Protein AF-A0A7U8B658-F1 (afdb_monomer)

pLDDT: mean 84.26, std 10.45, range [55.25, 97.56]

Radius of gyration: 35.12 Å; Cα contacts (8 Å, |Δi|>4): 5; chains: 1; bounding box: 84×20×73 Å

Mean predicted aligned error: 15.55 Å

Secondary structure (DSSP, 8-state):
---GGGGTT--HHHHHHHHHHHHHHHHHHHHHHHHHHHHHHHHHHHHHHHTT---PPPPHHHHHHHHH-PPPP--SSHHHHHHHHHHHHHHT-

Structure (mmCIF, N/CA/C/O backbone):
data_AF-A0A7U8B658-F1
#
_entry.id   AF-A0A7U8B658-F1
#
loop_
_atom_site.group_PDB
_atom_site.id
_atom_site.type_s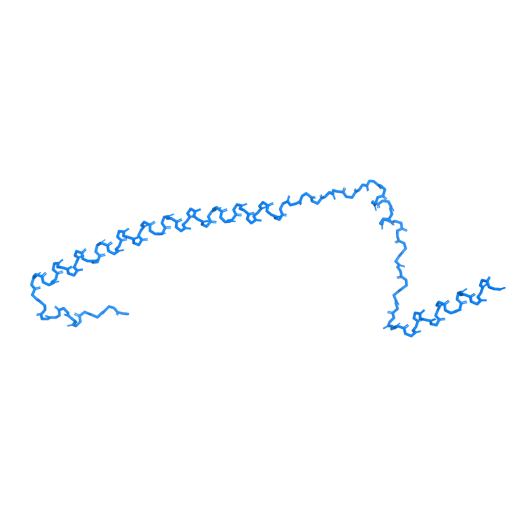ymbol
_atom_site.label_atom_id
_atom_site.label_alt_id
_atom_site.label_comp_id
_atom_site.label_asym_id
_atom_site.label_entity_id
_atom_site.label_seq_id
_atom_site.pdbx_PDB_ins_code
_atom_site.Cartn_x
_atom_site.Cartn_y
_atom_site.Cartn_z
_atom_site.occupancy
_atom_site.B_iso_or_equiv
_atom_site.auth_seq_id
_atom_site.auth_comp_id
_atom_site.auth_asym_id
_atom_site.auth_atom_id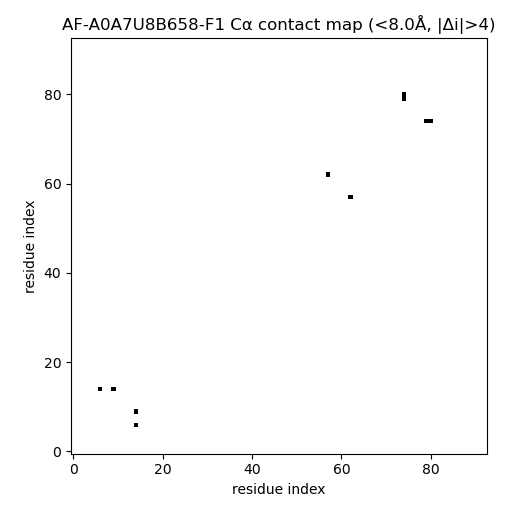
_atom_site.pdbx_PDB_model_num
ATOM 1 N N . MET A 1 1 ? 7.863 -9.067 -21.613 1.00 67.81 1 MET A N 1
ATOM 2 C CA . MET A 1 1 ? 9.083 -9.661 -22.201 1.00 67.81 1 MET A CA 1
ATOM 3 C C . MET A 1 1 ? 9.890 -8.541 -22.846 1.00 67.81 1 MET A C 1
ATOM 5 O O . MET A 1 1 ? 9.282 -7.688 -23.486 1.00 67.81 1 MET A O 1
ATOM 9 N N . TYR A 1 2 ? 11.200 -8.455 -22.605 1.00 74.44 2 TYR A N 1
ATOM 10 C CA . TYR A 1 2 ? 12.028 -7.385 -23.178 1.00 74.44 2 TYR A CA 1
ATOM 11 C C . TYR A 1 2 ? 12.171 -7.578 -24.693 1.00 74.44 2 TYR A C 1
ATOM 13 O O . TYR A 1 2 ? 12.410 -8.689 -25.159 1.00 74.44 2 TYR A O 1
ATOM 21 N N . ASN A 1 3 ? 12.003 -6.500 -25.464 1.00 80.06 3 ASN A N 1
ATOM 22 C CA . ASN A 1 3 ? 12.133 -6.542 -26.919 1.00 80.06 3 ASN A CA 1
ATOM 23 C C . ASN A 1 3 ? 13.610 -6.396 -27.318 1.00 80.06 3 ASN A C 1
ATOM 25 O O . ASN A 1 3 ? 14.083 -5.290 -27.584 1.00 80.06 3 ASN A O 1
ATOM 29 N N . TYR A 1 4 ? 14.331 -7.518 -27.318 1.00 80.06 4 TYR A N 1
ATOM 30 C CA . TYR A 1 4 ? 15.744 -7.578 -27.703 1.00 80.06 4 TYR A CA 1
ATOM 31 C C . TYR A 1 4 ? 15.969 -7.346 -29.203 1.00 80.06 4 TYR A C 1
ATOM 33 O O . TYR A 1 4 ? 17.010 -6.809 -29.570 1.00 80.06 4 TYR A O 1
ATOM 41 N N . ALA A 1 5 ? 14.977 -7.644 -30.052 1.00 82.69 5 ALA A N 1
ATOM 42 C CA . ALA A 1 5 ? 15.050 -7.423 -31.502 1.00 82.69 5 ALA A CA 1
ATOM 43 C C . ALA A 1 5 ? 15.285 -5.943 -31.857 1.00 82.69 5 ALA A C 1
ATOM 45 O O . ALA A 1 5 ? 15.932 -5.617 -32.846 1.00 82.69 5 ALA A O 1
ATOM 46 N N . LYS A 1 6 ? 14.850 -5.018 -30.990 1.00 80.88 6 LYS A N 1
ATOM 47 C CA . LYS A 1 6 ? 15.124 -3.579 -31.127 1.00 80.88 6 LYS A CA 1
ATOM 48 C C . LYS A 1 6 ? 16.621 -3.230 -31.129 1.00 80.88 6 LYS A C 1
ATOM 50 O O . LYS A 1 6 ? 16.988 -2.157 -31.604 1.00 80.88 6 LYS A O 1
ATOM 55 N N . TYR A 1 7 ? 17.469 -4.094 -30.576 1.00 85.75 7 TYR A N 1
ATOM 56 C CA . TYR A 1 7 ? 18.905 -3.855 -30.430 1.00 85.75 7 TYR A CA 1
ATOM 57 C C . TYR A 1 7 ? 19.767 -4.736 -31.334 1.00 85.75 7 TYR A C 1
ATOM 59 O O . TYR A 1 7 ? 20.984 -4.594 -31.309 1.00 85.75 7 TYR A O 1
ATOM 67 N N . GLU A 1 8 ? 19.155 -5.602 -32.141 1.00 84.44 8 GLU A N 1
ATOM 68 C CA . GLU A 1 8 ? 19.854 -6.571 -32.991 1.00 84.44 8 GLU A CA 1
ATOM 69 C C . GLU A 1 8 ? 20.817 -5.896 -33.980 1.00 84.44 8 GLU A C 1
ATOM 71 O O . GLU A 1 8 ? 21.944 -6.345 -34.150 1.00 84.44 8 GLU A O 1
ATOM 76 N N . ASN A 1 9 ? 20.411 -4.749 -34.537 1.00 88.62 9 ASN A N 1
ATOM 77 C CA . ASN A 1 9 ? 21.223 -3.931 -35.446 1.00 88.62 9 ASN A CA 1
ATOM 78 C C . ASN A 1 9 ? 21.590 -2.557 -34.853 1.00 88.62 9 ASN A C 1
ATOM 80 O O . ASN A 1 9 ? 21.926 -1.628 -35.587 1.00 88.62 9 ASN A O 1
ATOM 84 N N . ALA A 1 10 ? 21.478 -2.386 -33.531 1.00 88.12 10 ALA A N 1
ATOM 85 C CA . ALA A 1 10 ? 21.748 -1.100 -32.896 1.00 88.12 10 ALA A CA 1
ATOM 86 C C . ALA A 1 10 ? 23.249 -0.792 -32.865 1.00 88.12 10 ALA A C 1
ATOM 88 O O . ALA A 1 10 ? 24.095 -1.645 -32.593 1.00 88.12 10 ALA A O 1
ATOM 89 N N . THR A 1 11 ? 23.591 0.474 -33.073 1.00 91.75 11 THR A N 1
ATOM 90 C CA . THR A 1 11 ? 24.972 0.938 -32.967 1.00 91.75 11 THR A CA 1
ATOM 91 C C . THR A 1 11 ? 25.444 0.944 -31.511 1.00 91.75 11 THR A C 1
ATOM 93 O O . THR A 1 11 ? 24.665 1.101 -30.566 1.00 91.75 11 THR A O 1
ATOM 96 N N . ARG A 1 12 ? 26.767 0.890 -31.301 1.00 90.81 12 ARG A N 1
ATOM 97 C CA . ARG A 1 12 ? 27.380 0.975 -29.960 1.00 90.81 12 ARG A CA 1
ATOM 98 C C . ARG A 1 12 ? 26.884 2.184 -29.152 1.00 90.81 12 ARG A C 1
ATOM 100 O O . ARG A 1 12 ? 26.668 2.070 -27.948 1.00 90.81 12 ARG A O 1
ATOM 107 N N . LYS A 1 13 ? 26.686 3.338 -29.801 1.00 92.94 13 LYS A N 1
ATOM 108 C CA . LYS A 1 13 ? 26.183 4.561 -29.148 1.00 92.94 13 LYS A CA 1
ATOM 109 C C . LYS A 1 13 ? 24.747 4.391 -28.645 1.00 92.94 13 LYS A C 1
ATOM 111 O O . LYS A 1 13 ? 24.431 4.842 -27.546 1.00 92.94 13 LYS A O 1
ATOM 116 N N . GLU A 1 14 ? 23.891 3.737 -29.421 1.00 90.00 14 GLU A N 1
ATOM 117 C CA . GLU A 1 14 ? 22.496 3.479 -29.051 1.00 90.00 14 GLU A CA 1
ATOM 118 C C . GLU A 1 14 ? 22.390 2.471 -27.908 1.00 90.00 14 GLU A C 1
ATOM 120 O O . GLU A 1 14 ? 21.605 2.686 -26.983 1.00 90.00 14 GLU A O 1
ATOM 125 N N . ILE A 1 15 ? 23.239 1.438 -27.916 1.00 90.56 15 ILE A N 1
ATOM 126 C CA . ILE A 1 15 ? 23.342 0.463 -26.824 1.00 90.56 15 ILE A CA 1
ATOM 127 C C . ILE A 1 15 ? 23.763 1.161 -25.525 1.00 90.56 15 ILE A C 1
ATOM 129 O O . ILE A 1 15 ? 23.079 1.033 -24.512 1.00 90.56 15 ILE A O 1
ATOM 133 N N . ILE A 1 16 ? 24.824 1.978 -25.553 1.00 93.25 16 ILE A N 1
ATOM 134 C CA . ILE A 1 16 ? 25.284 2.738 -24.374 1.00 93.25 16 ILE A CA 1
ATOM 135 C C . ILE A 1 16 ? 24.185 3.677 -23.861 1.00 93.25 16 ILE A C 1
ATOM 137 O O . ILE A 1 16 ? 23.939 3.764 -22.658 1.00 93.25 16 ILE A O 1
ATOM 141 N N . LYS A 1 17 ? 23.478 4.371 -24.760 1.00 92.94 17 LYS A N 1
ATOM 142 C CA . LYS A 1 17 ? 22.372 5.259 -24.378 1.00 92.94 17 LYS A CA 1
ATOM 143 C C . LYS A 1 17 ? 21.227 4.489 -23.715 1.00 92.94 17 LYS A C 1
ATOM 145 O O . LYS A 1 17 ? 20.655 4.979 -22.741 1.00 92.94 17 LYS A O 1
ATOM 150 N N . ALA A 1 18 ? 20.890 3.308 -24.230 1.00 90.25 18 ALA A N 1
ATOM 151 C CA . ALA A 1 18 ? 19.856 2.452 -23.662 1.00 90.25 18 ALA A CA 1
ATOM 152 C C . ALA A 1 18 ? 20.251 1.915 -22.279 1.00 90.25 18 ALA A C 1
ATOM 154 O O . ALA A 1 18 ? 19.424 1.960 -21.370 1.00 90.25 18 ALA A O 1
ATOM 155 N N . LEU A 1 19 ? 21.509 1.497 -22.104 1.00 91.00 19 LEU A N 1
ATOM 156 C CA . LEU A 1 19 ? 22.056 1.068 -20.813 1.00 91.00 19 LEU A CA 1
ATOM 157 C C . LEU A 1 19 ? 21.991 2.196 -19.779 1.00 91.00 19 LEU A C 1
ATOM 159 O O . LEU A 1 19 ? 21.361 2.037 -18.738 1.00 91.00 19 LEU A O 1
ATOM 163 N N . ASN A 1 20 ? 22.500 3.382 -20.118 1.00 94.38 20 ASN A N 1
ATOM 164 C CA . ASN A 1 20 ? 22.442 4.549 -19.233 1.00 94.38 20 ASN A CA 1
ATOM 165 C C . ASN A 1 20 ? 21.000 4.923 -18.847 1.00 94.38 20 ASN A C 1
ATOM 167 O O . ASN A 1 20 ? 20.736 5.385 -17.736 1.00 94.38 20 ASN A O 1
ATOM 171 N N . LEU A 1 21 ? 20.044 4.763 -19.769 1.00 93.56 21 LEU A N 1
ATOM 172 C CA . LEU A 1 21 ? 18.632 5.002 -19.480 1.00 93.56 21 LEU A CA 1
ATOM 173 C C . LEU A 1 21 ? 18.060 3.940 -18.534 1.00 93.56 21 LEU A C 1
ATOM 175 O O . LEU A 1 21 ? 17.273 4.288 -17.653 1.00 93.56 21 LEU A O 1
ATOM 179 N N . ALA A 1 22 ? 18.430 2.672 -18.715 1.00 92.00 22 ALA A N 1
ATOM 180 C CA . ALA A 1 22 ? 18.016 1.584 -17.839 1.00 92.00 22 ALA A CA 1
ATOM 181 C C . ALA A 1 22 ? 18.542 1.796 -16.412 1.00 92.00 22 ALA A C 1
ATOM 183 O O . ALA A 1 22 ? 17.743 1.786 -15.481 1.00 92.00 22 ALA A O 1
ATOM 184 N N . GLU A 1 23 ? 19.825 2.125 -16.253 1.00 94.44 23 GLU A N 1
ATOM 185 C CA . GLU A 1 23 ? 20.433 2.428 -14.949 1.00 94.44 23 GLU A CA 1
ATOM 186 C C . GLU A 1 23 ? 19.759 3.620 -14.254 1.00 94.44 23 GLU A C 1
ATOM 188 O O . GLU A 1 23 ? 19.466 3.584 -13.060 1.00 94.44 23 GLU A O 1
ATOM 193 N N . LYS A 1 24 ? 19.454 4.695 -14.996 1.00 96.00 24 LYS A N 1
ATOM 194 C CA . LYS A 1 24 ? 18.720 5.845 -14.438 1.00 96.00 24 LYS A CA 1
ATOM 195 C C . LYS A 1 24 ? 17.322 5.456 -13.960 1.00 96.00 24 LYS A C 1
ATOM 197 O O . LYS A 1 24 ? 16.877 5.932 -12.917 1.00 96.00 24 LYS A O 1
ATOM 202 N N . LYS A 1 25 ? 16.619 4.612 -14.722 1.00 95.56 25 LYS A N 1
ATOM 203 C CA . LYS A 1 25 ? 15.291 4.114 -14.341 1.00 95.56 25 LYS A CA 1
ATOM 204 C C . LYS A 1 25 ? 15.361 3.212 -13.116 1.00 95.56 25 LYS A C 1
ATOM 206 O O . LYS A 1 25 ? 14.505 3.340 -12.250 1.00 95.56 25 LYS A O 1
ATOM 211 N N . GLU A 1 26 ? 16.368 2.350 -13.034 1.00 96.19 26 GLU A N 1
ATOM 212 C CA . GLU A 1 26 ? 16.602 1.486 -11.879 1.00 96.19 26 GLU A CA 1
ATOM 213 C C . GLU A 1 26 ? 16.829 2.313 -10.608 1.00 96.19 26 GLU A C 1
ATOM 215 O O . GLU A 1 26 ? 16.132 2.111 -9.615 1.00 96.19 26 GLU A O 1
ATOM 220 N N . LYS A 1 27 ? 17.722 3.311 -10.662 1.00 96.31 27 LYS A N 1
ATOM 221 C CA . LYS A 1 27 ? 17.985 4.218 -9.532 1.00 96.31 27 LYS A CA 1
ATOM 222 C C . LYS A 1 27 ? 16.718 4.934 -9.070 1.00 96.31 27 LYS A C 1
ATOM 224 O O . LYS A 1 27 ? 16.386 4.890 -7.889 1.00 96.31 27 LYS A O 1
ATOM 229 N N . LYS A 1 28 ? 15.960 5.510 -10.010 1.00 96.75 28 LYS A N 1
ATOM 230 C CA . LYS A 1 28 ? 14.691 6.181 -9.701 1.00 96.75 28 LYS A CA 1
ATOM 231 C C . LYS A 1 28 ? 13.669 5.223 -9.082 1.00 96.75 28 LYS A C 1
ATOM 233 O O . LYS A 1 28 ? 12.990 5.583 -8.126 1.00 96.75 28 LYS A O 1
ATOM 238 N N . LEU A 1 29 ? 13.552 4.005 -9.612 1.00 97.06 29 LEU A N 1
ATOM 239 C CA . LEU A 1 29 ? 12.643 2.997 -9.070 1.00 97.06 29 LEU A CA 1
ATOM 240 C C . LEU A 1 29 ? 13.039 2.611 -7.640 1.00 97.06 29 LEU A C 1
ATOM 242 O O . LEU A 1 29 ? 12.170 2.440 -6.789 1.00 97.06 29 LEU A O 1
ATOM 246 N N . HIS A 1 30 ? 14.339 2.507 -7.363 1.00 97.00 30 HIS A N 1
ATOM 247 C CA . HIS A 1 30 ? 14.846 2.209 -6.029 1.00 97.00 30 HIS A CA 1
ATOM 248 C C . HIS A 1 30 ? 14.506 3.314 -5.017 1.00 97.00 30 HIS A C 1
ATOM 250 O O . HIS A 1 30 ? 14.044 3.018 -3.913 1.00 97.00 30 HIS A O 1
ATOM 256 N N . GLU A 1 31 ? 14.669 4.582 -5.404 1.00 97.06 31 GLU A N 1
ATOM 257 C CA . GLU A 1 31 ? 14.275 5.743 -4.593 1.00 97.06 31 GLU A CA 1
ATOM 258 C C . GLU A 1 31 ? 12.769 5.737 -4.302 1.00 97.06 31 GLU A C 1
ATOM 260 O O . GLU A 1 31 ? 12.367 5.775 -3.139 1.00 97.06 31 GLU A O 1
ATOM 265 N N . GLN A 1 32 ? 11.937 5.561 -5.333 1.00 97.06 32 GLN A N 1
ATOM 266 C CA . GLN A 1 32 ? 10.480 5.471 -5.181 1.00 97.06 32 GLN A CA 1
ATOM 267 C C . GLN A 1 32 ? 10.060 4.309 -4.276 1.00 97.06 32 GLN A C 1
ATOM 269 O O . GLN A 1 32 ? 9.143 4.437 -3.469 1.00 97.06 32 GLN A O 1
ATOM 274 N N . LEU A 1 33 ? 10.734 3.162 -4.373 1.00 97.56 33 LEU A N 1
ATOM 275 C CA . LEU A 1 33 ? 10.451 2.004 -3.527 1.00 97.56 33 LEU A CA 1
ATOM 276 C C . LEU A 1 33 ? 10.784 2.294 -2.057 1.00 97.56 33 LEU A C 1
ATOM 278 O O . LEU A 1 33 ? 10.046 1.869 -1.164 1.00 97.56 33 LEU A O 1
ATOM 282 N N . LYS A 1 34 ? 11.862 3.041 -1.795 1.00 97.12 34 LYS A N 1
ATOM 283 C CA . LYS A 1 34 ? 12.227 3.489 -0.447 1.00 97.12 34 LYS A CA 1
ATOM 284 C C . LYS A 1 34 ? 11.190 4.462 0.118 1.00 97.12 34 LYS A C 1
ATOM 286 O O . LYS A 1 34 ? 10.733 4.258 1.241 1.00 97.12 34 LYS A O 1
ATOM 291 N N . GLU A 1 35 ? 10.776 5.457 -0.660 1.00 96.12 35 GLU A N 1
ATOM 292 C CA . GLU A 1 35 ? 9.731 6.415 -0.270 1.00 96.12 35 GLU A CA 1
ATOM 293 C C . GLU A 1 35 ? 8.395 5.716 0.004 1.00 96.12 35 GLU A C 1
ATOM 295 O O . GLU A 1 35 ? 7.793 5.915 1.059 1.00 96.12 35 GLU A O 1
ATOM 300 N N . ASN A 1 36 ? 7.976 4.812 -0.886 1.00 97.00 36 ASN A N 1
ATOM 301 C CA . ASN A 1 36 ? 6.741 4.045 -0.734 1.00 97.00 36 ASN A CA 1
ATOM 302 C C . ASN A 1 36 ? 6.741 3.186 0.537 1.00 97.00 36 ASN A C 1
ATOM 304 O O . ASN A 1 36 ? 5.711 3.076 1.201 1.00 97.00 36 ASN A O 1
ATOM 308 N N . LYS A 1 37 ? 7.885 2.597 0.913 1.00 96.88 37 LYS A N 1
ATOM 309 C CA . LYS A 1 37 ? 8.013 1.840 2.170 1.00 96.88 37 LYS A CA 1
ATOM 310 C C . LYS A 1 37 ? 7.796 2.723 3.396 1.00 96.88 37 LYS A C 1
ATOM 312 O O . LYS A 1 37 ? 7.106 2.306 4.326 1.00 96.88 37 LYS A O 1
ATOM 317 N N . GLU A 1 38 ? 8.368 3.923 3.415 1.00 96.38 38 GLU A N 1
ATOM 318 C CA . GLU A 1 38 ? 8.189 4.857 4.532 1.00 96.38 38 GLU A CA 1
ATOM 319 C C . GLU A 1 38 ? 6.762 5.414 4.582 1.00 96.38 38 GLU A C 1
ATOM 321 O O . GLU A 1 38 ? 6.149 5.452 5.653 1.00 96.38 38 GLU A O 1
ATOM 326 N N . PHE A 1 39 ? 6.184 5.736 3.425 1.00 96.25 39 PHE A N 1
ATOM 327 C CA . PHE A 1 39 ? 4.790 6.156 3.319 1.00 96.25 39 PHE A CA 1
ATOM 328 C C . PHE A 1 39 ? 3.826 5.071 3.819 1.00 96.25 39 PHE A C 1
ATOM 330 O O . PHE A 1 39 ? 2.935 5.350 4.622 1.00 96.25 39 PHE A O 1
ATOM 337 N N . PHE A 1 40 ? 4.053 3.812 3.435 1.00 97.12 40 PHE A N 1
ATOM 338 C CA . PHE A 1 40 ? 3.266 2.679 3.916 1.00 97.12 40 PHE A CA 1
ATOM 339 C C . PHE A 1 40 ? 3.339 2.530 5.442 1.00 97.12 40 PHE A C 1
ATOM 341 O O . PHE A 1 40 ? 2.302 2.420 6.097 1.00 97.12 40 PHE A O 1
ATOM 348 N N . LYS A 1 41 ? 4.540 2.597 6.037 1.00 96.62 41 LYS A N 1
ATOM 349 C CA . LYS A 1 41 ? 4.706 2.556 7.503 1.00 96.62 41 LYS A CA 1
ATOM 350 C C . LYS A 1 41 ? 3.953 3.694 8.192 1.00 96.62 41 LYS A C 1
ATOM 352 O O . LYS A 1 41 ? 3.352 3.486 9.245 1.00 96.62 41 LYS A O 1
ATOM 357 N N . PHE A 1 42 ? 3.999 4.899 7.630 1.00 95.50 42 PHE A N 1
ATOM 358 C CA . PHE A 1 42 ? 3.288 6.054 8.169 1.00 95.50 42 PHE A CA 1
ATOM 359 C C . PHE A 1 42 ? 1.768 5.861 8.137 1.00 95.50 42 PHE A C 1
ATOM 361 O O . PHE A 1 42 ? 1.105 6.061 9.158 1.00 95.50 42 PHE A O 1
ATOM 368 N N . LEU A 1 43 ? 1.223 5.414 7.002 1.00 94.12 43 LEU A N 1
ATOM 369 C CA . LEU A 1 43 ? -0.201 5.108 6.874 1.00 94.12 43 LEU A CA 1
ATOM 370 C C . LEU A 1 43 ? -0.628 3.997 7.832 1.00 94.12 43 LEU A C 1
ATOM 372 O O . LEU A 1 43 ? -1.630 4.147 8.525 1.00 94.12 43 LEU A O 1
ATOM 376 N N . GLN A 1 44 ? 0.163 2.929 7.949 1.00 93.50 44 GLN A N 1
ATOM 377 C CA . GLN A 1 44 ? -0.110 1.837 8.880 1.00 93.50 44 GLN A CA 1
ATOM 378 C C . GLN A 1 44 ? -0.151 2.327 10.335 1.00 93.50 44 GLN A C 1
ATOM 380 O O . GLN A 1 44 ? -1.036 1.942 11.098 1.00 93.50 44 GLN A O 1
ATOM 385 N N . LYS A 1 45 ? 0.769 3.219 10.732 1.00 92.62 45 LYS A N 1
ATOM 386 C CA . LYS A 1 45 ? 0.744 3.846 12.063 1.00 92.62 45 LYS A CA 1
ATOM 387 C C . LYS A 1 45 ? -0.524 4.669 12.280 1.00 92.62 45 LYS A C 1
ATOM 389 O O . LYS A 1 45 ? -1.133 4.542 13.339 1.00 92.62 45 LYS A O 1
ATOM 394 N N . LYS A 1 46 ? -0.929 5.487 11.301 1.00 90.50 46 LYS A N 1
ATOM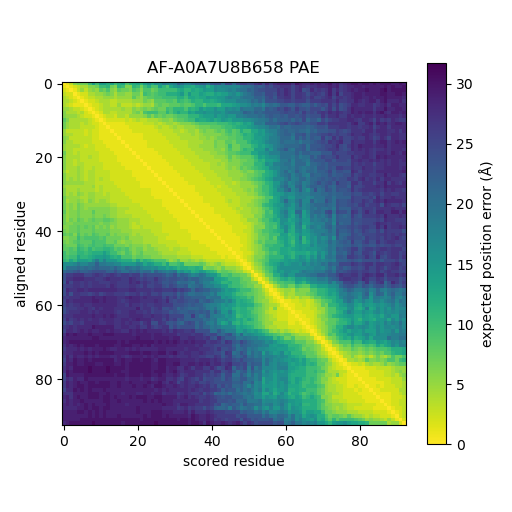 395 C CA . LYS A 1 46 ? -2.161 6.289 11.386 1.00 90.50 46 LYS A CA 1
ATOM 396 C C . LYS A 1 46 ? -3.408 5.417 11.475 1.00 90.50 46 LYS A C 1
ATOM 398 O O . LYS A 1 46 ? -4.214 5.642 12.368 1.00 90.50 46 LYS A O 1
ATOM 403 N N . PHE A 1 47 ? -3.515 4.400 10.624 1.00 87.75 47 PHE A N 1
ATOM 404 C CA . PHE A 1 47 ? -4.605 3.428 10.649 1.00 87.75 47 PHE A CA 1
ATOM 405 C C . PHE A 1 47 ? -4.706 2.744 12.019 1.00 87.75 47 PHE A C 1
ATOM 407 O O . PHE A 1 47 ? -5.757 2.716 12.651 1.00 87.75 47 PHE A O 1
ATOM 414 N N . ASN A 1 48 ? -3.586 2.262 12.552 1.00 86.06 48 ASN A N 1
ATOM 415 C CA . ASN A 1 48 ? -3.585 1.631 13.869 1.00 86.06 48 ASN A CA 1
ATOM 416 C C . ASN A 1 48 ? -3.911 2.615 15.001 1.00 86.06 48 ASN A C 1
ATOM 418 O O . ASN A 1 48 ? -4.430 2.193 16.028 1.00 86.06 48 ASN A O 1
ATOM 422 N N . ALA A 1 49 ? -3.597 3.903 14.854 1.00 82.94 49 ALA A N 1
ATOM 423 C CA . ALA A 1 49 ? -3.964 4.919 15.833 1.00 82.94 49 ALA A CA 1
ATOM 424 C C . ALA A 1 49 ? -5.471 5.223 15.809 1.00 82.94 49 ALA A C 1
ATOM 426 O O . ALA A 1 49 ? -6.057 5.369 16.875 1.00 82.94 49 ALA A O 1
ATOM 427 N N . THR A 1 50 ? -6.103 5.253 14.631 1.00 77.44 50 THR A N 1
ATOM 428 C CA . THR A 1 50 ? -7.547 5.518 14.502 1.00 77.44 50 THR A CA 1
ATOM 429 C C . THR A 1 50 ? -8.410 4.403 15.087 1.00 77.44 50 THR A C 1
ATOM 431 O O . THR A 1 50 ? -9.424 4.688 15.703 1.00 77.44 50 THR A O 1
ATOM 434 N N . PHE A 1 51 ? -7.994 3.137 14.980 1.00 65.19 51 PHE A N 1
ATOM 435 C CA . PHE A 1 51 ? -8.743 2.009 15.563 1.00 65.19 51 PHE A CA 1
ATOM 436 C C . PHE A 1 51 ? -8.352 1.678 17.011 1.00 65.19 51 PHE A C 1
ATOM 438 O O . PHE A 1 51 ? -8.943 0.793 17.628 1.00 65.19 51 PHE A O 1
ATOM 445 N N . LYS A 1 52 ? -7.369 2.392 17.573 1.00 62.41 52 LYS A N 1
ATOM 446 C CA . LYS A 1 52 ? -7.000 2.339 18.996 1.00 62.41 52 LYS A CA 1
ATOM 447 C C . LYS A 1 52 ? -7.809 3.321 19.845 1.00 62.41 52 LYS A C 1
ATOM 449 O O . LYS A 1 52 ? -7.352 3.698 20.926 1.00 62.41 52 LYS A O 1
ATOM 454 N N . GLU A 1 53 ? -8.996 3.728 19.396 1.00 61.84 53 GLU A N 1
ATOM 455 C CA . GLU A 1 53 ? -9.972 4.298 20.318 1.00 61.84 53 GLU A CA 1
ATOM 456 C C . GLU A 1 53 ? -10.082 3.359 21.517 1.00 61.84 53 GLU A C 1
ATOM 458 O O . GLU A 1 53 ? -10.295 2.147 21.386 1.00 61.84 53 GLU A O 1
ATOM 463 N N . LYS A 1 54 ? -9.803 3.921 22.695 1.00 60.12 54 LYS A N 1
ATOM 464 C CA . LYS A 1 54 ? -9.928 3.217 23.958 1.00 60.12 54 LYS A CA 1
ATOM 465 C C . LYS A 1 54 ? -11.379 2.772 24.025 1.00 60.12 54 LYS A C 1
ATOM 467 O O . LYS A 1 54 ? -12.250 3.584 24.307 1.00 60.12 54 LYS A O 1
ATOM 472 N N . ARG A 1 55 ? -11.639 1.490 23.766 1.00 62.00 55 ARG A N 1
ATOM 473 C CA . ARG A 1 55 ? -12.872 0.867 24.233 1.00 62.00 55 ARG A CA 1
ATOM 474 C C . ARG A 1 55 ? -12.822 1.024 25.739 1.00 62.00 55 ARG A C 1
ATOM 476 O O . ARG A 1 55 ? -12.047 0.331 26.404 1.00 62.00 55 ARG A O 1
ATOM 483 N N . GLU A 1 56 ? -13.528 2.023 26.249 1.00 68.38 56 GLU A N 1
ATOM 484 C CA . GLU A 1 56 ? -13.685 2.179 27.679 1.00 68.38 56 GLU A CA 1
ATOM 485 C C . GLU A 1 56 ? -14.232 0.853 28.179 1.00 68.38 56 GLU A C 1
ATOM 487 O O . GLU A 1 56 ? -15.197 0.305 27.638 1.00 68.38 56 GLU A O 1
ATOM 492 N N . LYS A 1 57 ? -13.521 0.255 29.138 1.00 72.06 57 LYS A N 1
ATOM 493 C CA . LYS A 1 57 ? -14.051 -0.938 29.779 1.00 72.06 57 LYS A CA 1
ATOM 494 C C . LYS A 1 57 ? -15.388 -0.510 30.386 1.00 72.06 57 LYS A C 1
ATOM 496 O O . LYS A 1 57 ? -15.391 0.514 31.073 1.00 72.06 57 LYS A O 1
ATOM 501 N N . PRO A 1 58 ? -16.485 -1.243 30.132 1.00 74.38 58 PRO A N 1
ATOM 502 C CA . PRO A 1 58 ? -17.773 -0.907 30.716 1.00 74.38 58 PRO A CA 1
ATOM 503 C C . PRO A 1 58 ? -17.601 -0.717 32.223 1.00 74.38 58 PRO A C 1
ATOM 505 O O . PRO A 1 58 ? -16.869 -1.476 32.873 1.00 74.38 58 PRO A O 1
ATOM 508 N N . THR A 1 59 ? -18.212 0.332 32.769 1.00 80.88 59 THR A N 1
ATOM 509 C CA . THR A 1 59 ? -18.141 0.604 34.205 1.00 80.88 59 THR A CA 1
ATOM 510 C C . THR A 1 59 ? -18.764 -0.561 34.975 1.00 80.88 59 THR A C 1
ATOM 512 O O . THR A 1 59 ? -19.487 -1.395 34.419 1.00 80.88 59 THR A O 1
ATOM 515 N N . LYS A 1 60 ? -18.469 -0.656 36.279 1.00 81.75 60 LYS A N 1
ATOM 516 C C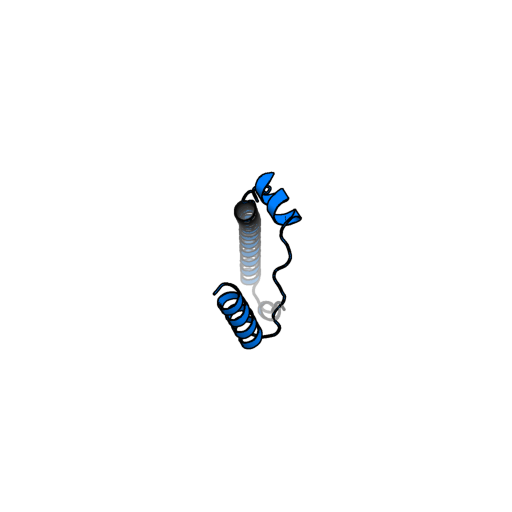A . LYS A 1 60 ? -19.034 -1.716 37.133 1.00 81.75 60 LYS A CA 1
ATOM 517 C C . LYS A 1 60 ? -20.565 -1.759 37.044 1.00 81.75 60 LYS A C 1
ATOM 519 O O . LYS A 1 60 ? -21.126 -2.848 37.009 1.00 81.75 60 LYS A O 1
ATOM 524 N N . GLU A 1 61 ? -21.200 -0.596 36.917 1.00 78.81 61 GLU A N 1
ATOM 525 C CA . GLU A 1 61 ? -22.645 -0.445 36.726 1.00 78.81 61 GLU A CA 1
ATOM 526 C C . GLU A 1 61 ? -23.119 -1.034 35.392 1.00 78.81 61 GLU A C 1
ATOM 528 O O . GLU A 1 61 ? -24.020 -1.869 35.383 1.00 78.81 61 GLU A O 1
ATOM 533 N N . THR A 1 62 ? -22.473 -0.700 34.268 1.00 78.25 62 THR A N 1
ATOM 534 C CA . THR A 1 62 ? -22.837 -1.256 32.952 1.00 78.25 62 THR A CA 1
ATOM 535 C C . THR A 1 62 ? -22.624 -2.769 32.890 1.00 78.25 62 THR A C 1
ATOM 537 O O . THR A 1 62 ? -23.427 -3.487 32.302 1.00 78.25 62 THR A O 1
ATOM 540 N N . LEU A 1 63 ? -21.567 -3.283 33.527 1.00 80.00 63 LEU A N 1
ATOM 541 C CA . LEU A 1 63 ? -21.325 -4.726 33.630 1.00 80.00 63 LEU A CA 1
ATOM 542 C C . LEU A 1 63 ? -22.411 -5.439 34.435 1.00 80.00 63 LEU A C 1
ATOM 544 O O . LEU A 1 63 ? -22.786 -6.559 34.098 1.00 80.00 63 LEU A O 1
ATOM 548 N N . GLN A 1 64 ? -22.893 -4.815 35.506 1.00 80.69 64 GLN A N 1
ATOM 549 C CA . GLN A 1 64 ? -23.946 -5.378 36.338 1.00 80.69 64 GLN A CA 1
ATOM 550 C C . GLN A 1 64 ? -25.297 -5.331 35.616 1.00 80.69 64 GLN A C 1
ATOM 552 O O . GLN A 1 64 ? -26.013 -6.328 35.625 1.00 80.69 64 GLN A O 1
ATOM 557 N N . ALA A 1 65 ? -25.588 -4.242 34.901 1.00 78.94 65 ALA A N 1
ATOM 558 C CA . ALA A 1 65 ? -26.759 -4.131 34.036 1.00 78.94 65 ALA A CA 1
ATOM 559 C C . ALA A 1 65 ? -26.748 -5.177 32.910 1.00 78.94 65 ALA A C 1
ATOM 561 O O . ALA A 1 65 ? -27.752 -5.838 32.708 1.00 78.94 65 ALA A O 1
ATOM 562 N N . LEU A 1 66 ? -25.616 -5.403 32.233 1.00 76.75 66 LEU A N 1
ATOM 563 C CA . LEU A 1 66 ? -25.503 -6.428 31.183 1.00 76.75 66 LEU A CA 1
ATOM 564 C C . LEU A 1 66 ? -25.621 -7.861 31.720 1.00 76.75 66 LEU A C 1
ATOM 566 O O . LEU A 1 66 ? -26.175 -8.717 31.043 1.00 76.75 66 LEU A O 1
ATOM 570 N N . LYS A 1 67 ? -25.104 -8.137 32.924 1.00 79.81 67 LYS A N 1
ATOM 571 C CA . LYS A 1 67 ? -25.249 -9.455 33.570 1.00 79.81 67 LYS A CA 1
ATOM 572 C C . LYS A 1 67 ? -26.679 -9.737 34.021 1.00 79.81 67 LYS A C 1
ATOM 574 O O . LYS A 1 67 ? -27.084 -10.893 34.033 1.00 79.81 67 LYS A O 1
ATOM 579 N N . ASN A 1 68 ? -27.396 -8.690 34.417 1.00 76.81 68 ASN A N 1
ATOM 580 C CA . ASN A 1 68 ? -28.764 -8.775 34.916 1.00 76.81 68 ASN A CA 1
ATOM 581 C C . ASN A 1 68 ? -29.806 -8.466 33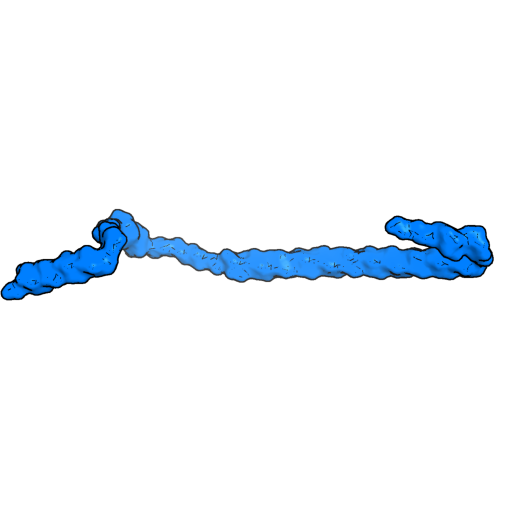.836 1.00 76.81 68 ASN A C 1
ATOM 583 O O . ASN A 1 68 ? -30.999 -8.537 34.120 1.00 76.81 68 ASN A O 1
ATOM 587 N N . ALA A 1 69 ? -29.376 -8.104 32.625 1.00 74.06 69 ALA A N 1
ATOM 588 C CA . ALA A 1 69 ? -30.266 -7.852 31.510 1.00 74.06 69 ALA A CA 1
ATOM 589 C C . ALA A 1 69 ? -30.968 -9.162 31.171 1.00 74.06 69 ALA A C 1
ATOM 591 O O . ALA A 1 69 ? -30.364 -10.104 30.657 1.00 74.06 69 ALA A O 1
ATOM 592 N N . THR A 1 70 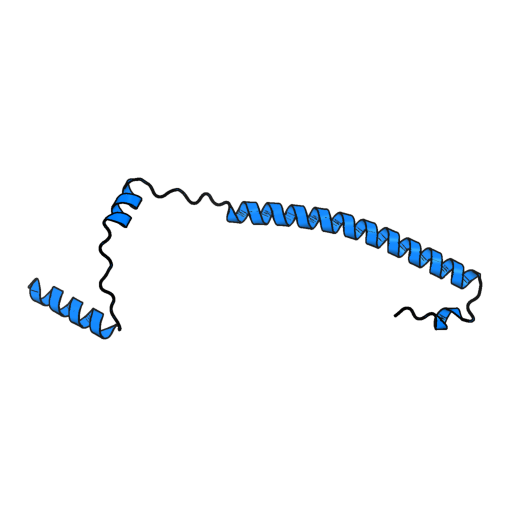? -32.253 -9.226 31.496 1.00 68.88 70 THR A N 1
ATOM 593 C CA . THR A 1 70 ? -33.133 -10.262 30.977 1.00 68.88 70 THR A CA 1
ATOM 594 C C . THR A 1 70 ? -33.135 -10.109 29.460 1.00 68.88 70 THR A C 1
ATOM 596 O O . THR A 1 70 ? -33.276 -8.992 28.956 1.00 68.88 70 THR A O 1
ATOM 599 N N . SER A 1 71 ? -32.904 -11.196 28.722 1.00 67.00 71 SER A N 1
ATOM 600 C CA . SER A 1 71 ? -33.044 -11.159 27.267 1.00 67.00 71 SER A CA 1
ATOM 601 C C . SER A 1 71 ? -34.439 -10.639 26.941 1.00 67.00 71 SER A C 1
ATOM 603 O O . SER A 1 71 ? -35.417 -11.136 27.505 1.00 67.00 71 SER A O 1
ATOM 605 N N . LEU A 1 72 ? -34.528 -9.644 26.056 1.00 66.94 72 LEU A N 1
ATOM 606 C CA . LEU A 1 72 ? -35.822 -9.236 25.524 1.00 66.94 72 LEU A CA 1
ATOM 607 C C . LEU A 1 72 ? -36.502 -10.470 24.911 1.00 66.94 72 LEU A C 1
ATOM 609 O O . LEU A 1 72 ? -35.795 -11.330 24.373 1.00 66.94 72 LEU A O 1
ATOM 613 N N . PRO A 1 73 ? -37.837 -10.577 24.989 1.00 69.44 73 PRO A N 1
ATOM 614 C CA . PRO A 1 73 ? -38.549 -11.628 24.283 1.00 69.44 73 PRO A CA 1
ATOM 615 C C . PRO A 1 73 ? -38.164 -11.571 22.802 1.00 69.44 73 PRO A C 1
ATOM 617 O O . PRO A 1 73 ? -38.171 -10.505 22.181 1.00 69.44 73 PRO A O 1
ATOM 620 N N . GLU A 1 74 ? -37.754 -12.707 22.246 1.00 75.38 74 GLU A N 1
ATOM 621 C CA . GLU A 1 74 ? -37.457 -12.797 20.822 1.00 75.38 74 GLU A CA 1
ATOM 622 C C . GLU A 1 74 ? -38.781 -12.902 20.063 1.00 75.38 74 GLU A C 1
ATOM 624 O O . GLU A 1 74 ? -39.458 -13.929 20.093 1.00 75.38 74 GLU A O 1
ATOM 629 N N . TYR A 1 75 ? -39.160 -11.823 19.383 1.00 77.38 75 TYR A N 1
ATOM 630 C CA . TYR A 1 75 ? -40.349 -11.804 18.538 1.00 77.38 75 TYR A CA 1
ATOM 631 C C . TYR A 1 75 ? -39.995 -12.274 17.134 1.00 77.38 75 TYR A C 1
ATOM 633 O O . TYR A 1 75 ? -39.082 -11.746 16.495 1.00 77.38 75 TYR A O 1
ATOM 641 N N . THR A 1 76 ? -40.747 -13.248 16.626 1.00 78.94 76 THR A N 1
ATOM 642 C CA . THR A 1 76 ? -40.514 -13.778 15.274 1.00 78.94 76 THR A CA 1
ATOM 643 C C . THR A 1 76 ? -40.991 -12.828 14.174 1.00 78.94 76 THR A C 1
ATOM 645 O O . THR A 1 76 ? -40.492 -12.892 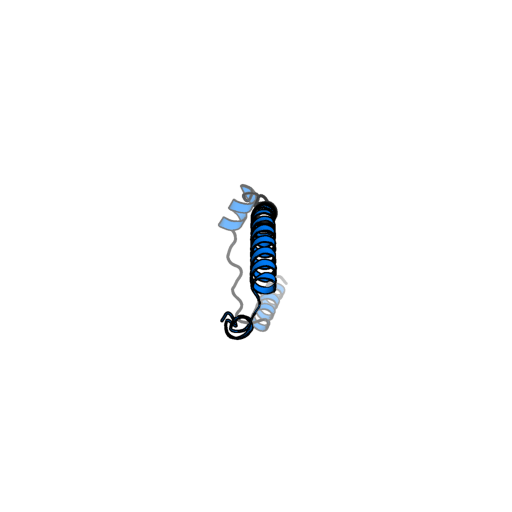13.050 1.00 78.94 76 THR A O 1
ATOM 648 N N . ASN A 1 77 ? -41.927 -11.923 14.477 1.00 83.06 77 ASN A N 1
ATOM 649 C CA . ASN A 1 77 ? -42.400 -10.881 13.568 1.00 83.06 77 ASN A CA 1
ATOM 650 C C . ASN A 1 77 ? -42.990 -9.675 14.334 1.00 83.06 77 ASN A C 1
ATOM 652 O O . ASN A 1 77 ? -43.236 -9.735 15.538 1.00 83.06 77 ASN A O 1
ATOM 656 N N . HIS A 1 78 ? -43.204 -8.562 13.624 1.00 81.56 78 HIS A N 1
ATOM 657 C CA . HIS A 1 78 ? -43.705 -7.311 14.207 1.00 81.56 78 HIS A CA 1
ATOM 658 C C . HIS A 1 78 ? -45.157 -7.407 14.709 1.00 81.56 78 HIS A C 1
ATOM 660 O O . HIS A 1 78 ? -45.499 -6.777 15.704 1.00 81.56 78 HIS A O 1
ATOM 666 N N . GLU A 1 79 ? -46.008 -8.210 14.063 1.00 82.81 79 GLU A N 1
ATOM 667 C CA . GLU A 1 79 ? -47.400 -8.398 14.496 1.00 82.81 79 GLU A CA 1
ATOM 668 C C . GLU A 1 79 ? -47.485 -9.065 15.870 1.00 82.81 79 GLU A C 1
ATOM 670 O O . GLU A 1 79 ? -48.287 -8.649 16.704 1.00 82.81 79 GLU A O 1
ATOM 675 N N . GLN A 1 80 ? -46.620 -10.047 16.132 1.00 83.56 80 GLN A N 1
ATOM 676 C CA . GLN A 1 80 ? -46.534 -10.727 17.421 1.00 83.56 80 GLN A CA 1
ATOM 677 C C . GLN A 1 80 ? -46.172 -9.746 18.547 1.00 83.56 80 GLN A C 1
ATOM 679 O O . GLN A 1 80 ? -46.813 -9.755 19.595 1.00 83.56 80 GLN A O 1
ATOM 684 N N . LEU A 1 81 ? -45.210 -8.849 18.299 1.00 85.94 81 LEU A N 1
ATOM 685 C CA . LEU A 1 81 ? -44.837 -7.785 19.236 1.00 85.94 81 LEU A CA 1
ATOM 686 C C . LEU A 1 81 ? -46.029 -6.870 19.554 1.00 85.94 81 LEU A C 1
ATOM 688 O O . LEU A 1 81 ? -46.293 -6.575 20.716 1.00 85.94 81 LEU A O 1
ATOM 692 N N . MET A 1 82 ? -46.760 -6.426 18.530 1.00 89.19 82 MET A N 1
ATOM 693 C CA . MET A 1 82 ? -47.888 -5.510 18.721 1.00 89.19 82 MET A CA 1
ATOM 694 C C . MET A 1 82 ? -49.045 -6.161 19.486 1.00 89.19 82 MET A C 1
ATOM 696 O O . MET A 1 82 ? -49.678 -5.500 20.303 1.00 89.19 82 MET A O 1
ATOM 700 N N . GLN A 1 83 ? -49.308 -7.452 19.263 1.00 85.19 83 GLN A N 1
ATOM 701 C CA . GLN A 1 83 ? -50.349 -8.186 19.988 1.00 85.19 83 GLN A CA 1
ATOM 702 C C . GLN A 1 83 ? -50.016 -8.376 21.470 1.00 85.19 83 GLN A C 1
ATOM 704 O O . GLN A 1 83 ? -50.913 -8.300 22.307 1.00 85.19 83 GLN A O 1
ATOM 709 N N . GLU A 1 84 ? -48.754 -8.643 21.803 1.00 83.44 84 GLU A N 1
ATOM 710 C CA . GLU A 1 84 ? -48.326 -8.794 23.197 1.00 83.44 84 GLU A CA 1
ATOM 711 C C . GLU A 1 84 ? -48.318 -7.448 23.931 1.00 83.44 84 GLU A C 1
ATOM 713 O O . GLU A 1 84 ? -48.871 -7.366 25.025 1.00 83.44 84 GLU A O 1
ATOM 718 N N . LEU A 1 85 ? -47.848 -6.371 23.289 1.00 85.31 85 LE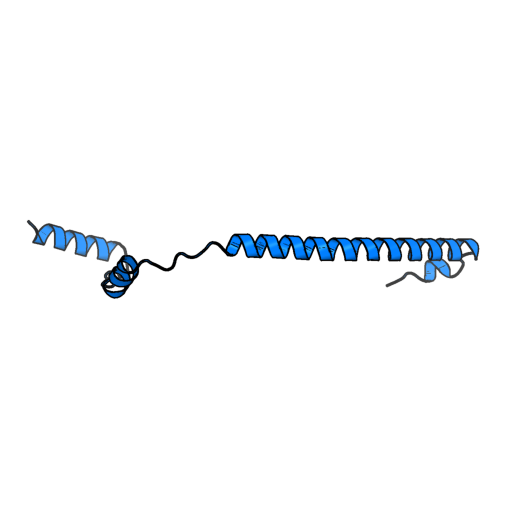U A N 1
ATOM 719 C CA . LEU A 1 85 ? -47.945 -5.014 23.843 1.00 85.31 85 LEU A CA 1
ATOM 720 C C . LEU A 1 85 ? -49.397 -4.593 24.098 1.00 85.31 85 LEU A C 1
ATOM 722 O O . LEU A 1 85 ? -49.702 -4.017 25.137 1.00 85.31 85 LEU A O 1
ATOM 726 N N . GLN A 1 86 ? -50.307 -4.901 23.171 1.00 86.44 86 GLN A N 1
ATOM 727 C CA . GLN A 1 86 ? -51.726 -4.590 23.334 1.00 86.44 86 GLN A CA 1
ATOM 728 C C . GLN A 1 86 ? -52.327 -5.325 24.546 1.00 86.44 86 GLN A C 1
ATOM 730 O O . GLN A 1 86 ? -53.068 -4.724 25.318 1.00 86.44 86 GLN A O 1
ATOM 735 N N . LYS A 1 87 ? -51.962 -6.599 24.752 1.00 85.50 87 LYS A N 1
ATOM 736 C CA . LYS A 1 87 ? -52.399 -7.391 25.914 1.00 85.50 87 LYS A CA 1
ATOM 737 C C . LYS A 1 87 ? -51.852 -6.859 27.235 1.00 85.50 87 LYS A C 1
ATOM 739 O O . LYS A 1 87 ? -52.572 -6.889 28.226 1.00 85.50 87 LYS A O 1
ATOM 744 N N . GLU A 1 88 ? -50.603 -6.398 27.267 1.00 81.19 88 GLU A N 1
ATOM 745 C CA . GLU A 1 88 ? -50.020 -5.783 28.467 1.00 81.19 88 GLU A CA 1
ATOM 746 C C . GLU A 1 88 ? -50.738 -4.475 28.825 1.00 81.19 88 GLU A C 1
ATOM 748 O O . GLU A 1 88 ? -51.121 -4.286 29.976 1.00 81.19 88 GLU A O 1
ATOM 753 N N . ILE A 1 89 ? -51.013 -3.622 27.834 1.00 84.44 89 ILE A N 1
ATOM 754 C CA . ILE A 1 89 ? -51.747 -2.360 28.027 1.00 84.44 89 ILE A CA 1
ATOM 755 C C . ILE A 1 89 ? -53.175 -2.614 28.534 1.00 84.44 89 ILE A C 1
ATOM 757 O O . ILE A 1 89 ? -53.665 -1.873 29.381 1.00 84.44 89 ILE A O 1
ATOM 761 N N . GLU A 1 90 ? -53.848 -3.648 28.025 1.00 84.12 90 GLU A N 1
ATOM 762 C CA . GLU A 1 90 ? -55.195 -4.039 28.463 1.00 84.12 90 GLU A CA 1
ATOM 763 C C . GLU A 1 90 ? -55.209 -4.684 29.858 1.00 84.12 90 GLU A C 1
ATOM 765 O O . GLU A 1 90 ? -56.202 -4.562 30.566 1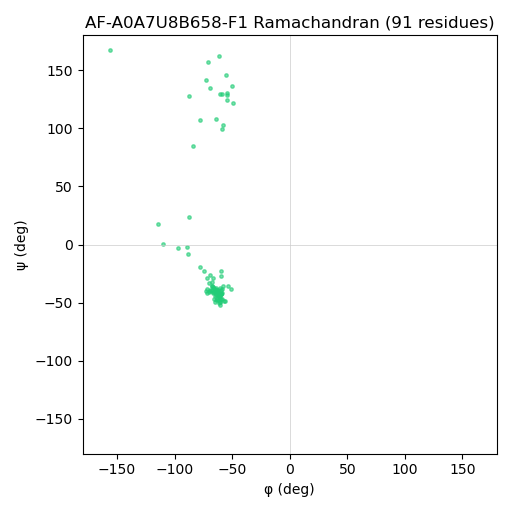.00 84.12 90 GLU A O 1
ATOM 770 N N . ALA A 1 91 ? -54.129 -5.355 30.269 1.00 80.31 91 ALA A N 1
ATOM 771 C CA . ALA A 1 91 ? -54.009 -5.963 31.596 1.00 80.31 91 ALA A CA 1
ATOM 772 C C . ALA A 1 91 ? -53.679 -4.950 32.710 1.00 80.31 91 ALA A C 1
ATOM 774 O O . ALA A 1 91 ? -53.880 -5.255 33.886 1.00 80.31 91 ALA A O 1
ATOM 775 N N . GLU A 1 92 ? -53.164 -3.770 32.354 1.00 70.88 92 GLU A N 1
ATOM 776 C CA . GLU A 1 92 ? -52.909 -2.659 33.282 1.00 70.88 92 GLU A CA 1
ATOM 777 C C . GLU A 1 92 ? -54.118 -1.715 33.477 1.00 70.88 92 GLU A C 1
ATOM 779 O O . GLU A 1 92 ? -54.061 -0.847 34.354 1.00 70.88 92 GLU A O 1
ATOM 784 N N . GLN A 1 93 ? -55.198 -1.870 32.695 1.00 55.25 93 GLN A N 1
ATOM 785 C CA . GLN A 1 93 ? -56.455 -1.105 32.812 1.00 55.25 93 GLN A CA 1
ATOM 786 C C . GLN A 1 93 ? -57.478 -1.780 33.732 1.00 55.25 93 GLN A C 1
ATOM 788 O O . GLN A 1 93 ? -58.167 -1.028 34.463 1.00 55.25 93 GLN A O 1
#

Sequence (93 aa):
MYNYAKYENATRKEIIKALNLAEKKEKKLHEQLKENKEFFKFLQKKFNATFKEKREKPTKETLQALKNATSLPEYTNHEQLMQELQKEIEAEQ

Organism: Campylobacter upsaliensis (NCBI:txid28080)

Solvent-accessible surface area (backbone atoms only — not comparable to full-atom values): 5685 Å² total; per-residue (Å²): 132,85,75,61,76,78,53,75,84,52,50,74,69,55,50,53,52,50,49,56,49,50,54,53,50,50,54,52,49,53,52,50,52,54,51,49,52,51,52,50,53,51,50,52,52,51,54,56,55,67,73,56,61,76,76,72,74,73,50,74,64,56,50,50,51,64,73,65,53,71,78,73,84,85,64,94,46,71,68,60,47,52,54,51,53,52,50,53,59,60,72,75,106

Foldseek 3Di:
DDDCVVCPPPDPVVVVVVVVVVVVVVVVVVVVVVVVVVVVVVVVVVVVVVVPPPPPDDPPVVVVCVVPDDPDPDDPDPVSVVVVVVVVVVVVD